Protein AF-D8EW61-F1 (afdb_monomer_lite)

Structure (mmCIF, N/CA/C/O backbone):
data_AF-D8EW61-F1
#
_entry.id   AF-D8EW61-F1
#
loop_
_atom_site.group_PDB
_atom_site.id
_atom_site.type_symbol
_atom_site.label_atom_id
_atom_site.label_alt_id
_atom_site.label_comp_id
_atom_site.label_asym_id
_atom_site.label_entity_id
_atom_site.label_seq_id
_atom_site.pdbx_PDB_ins_code
_atom_site.Cartn_x
_atom_site.Cartn_y
_atom_site.Cartn_z
_atom_site.occupancy
_atom_site.B_iso_or_equiv
_atom_site.auth_seq_id
_atom_site.auth_comp_id
_atom_site.auth_asym_id
_atom_site.auth_atom_id
_atom_site.pdbx_PDB_model_num
ATOM 1 N N . MET A 1 1 ? 6.012 20.071 -20.176 1.00 37.91 1 MET A N 1
ATOM 2 C CA . MET A 1 1 ? 4.933 19.516 -19.327 1.00 37.91 1 MET A CA 1
ATOM 3 C C . MET A 1 1 ? 5.302 18.077 -18.978 1.00 37.91 1 MET A C 1
ATOM 5 O O . MET A 1 1 ? 5.854 17.413 -19.851 1.00 37.91 1 MET A O 1
ATOM 9 N N . PRO A 1 2 ? 5.174 17.652 -17.709 1.00 43.81 2 PRO A N 1
ATOM 10 C CA . PRO A 1 2 ? 5.977 16.572 -17.137 1.00 43.81 2 PRO A CA 1
ATOM 11 C C . PRO A 1 2 ? 5.591 15.205 -17.706 1.00 43.81 2 PRO A C 1
ATOM 13 O O . PRO A 1 2 ? 4.429 14.812 -17.719 1.00 43.81 2 PRO A O 1
ATOM 16 N N . LYS A 1 3 ? 6.603 14.481 -18.177 1.00 45.12 3 LY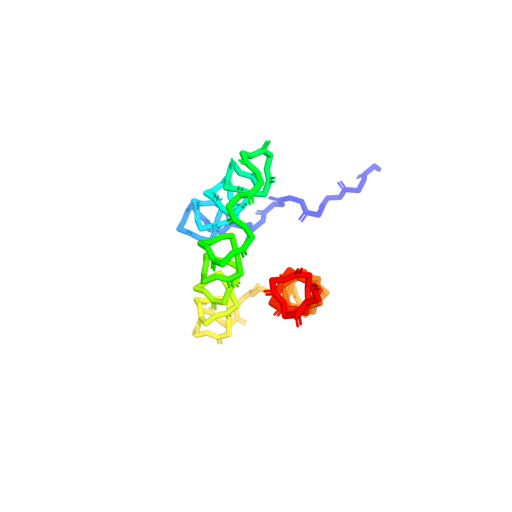S A N 1
ATOM 17 C CA . LYS A 1 3 ? 6.509 13.185 -18.854 1.00 45.12 3 LYS A CA 1
ATOM 18 C C . LYS A 1 3 ? 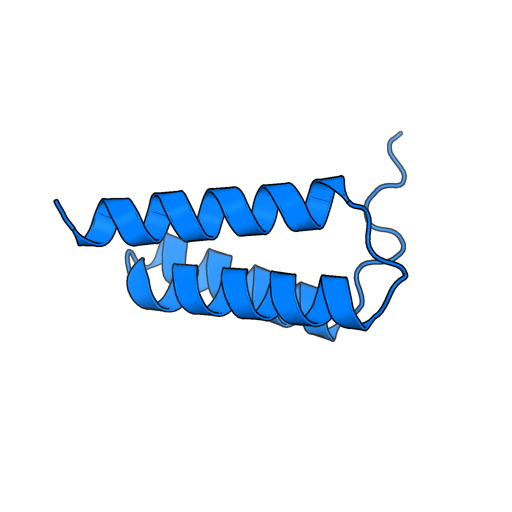6.764 12.054 -17.844 1.00 45.12 3 LYS A C 1
ATOM 20 O O . LYS A 1 3 ? 7.647 11.235 -18.050 1.00 45.12 3 LYS A O 1
ATOM 25 N N . ALA A 1 4 ? 6.047 12.068 -16.716 1.00 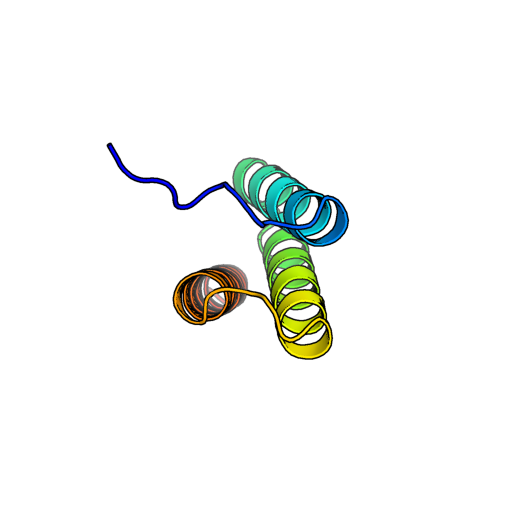50.94 4 ALA A N 1
ATOM 26 C CA . ALA A 1 4 ? 6.293 11.157 -15.587 1.00 50.94 4 ALA A CA 1
ATOM 27 C C . ALA A 1 4 ? 5.412 9.890 -15.590 1.00 50.94 4 ALA A C 1
ATOM 29 O O . ALA A 1 4 ? 5.712 8.936 -14.886 1.00 50.94 4 ALA A O 1
ATOM 30 N N . LEU A 1 5 ? 4.355 9.848 -16.409 1.00 50.12 5 LEU A N 1
ATOM 31 C CA . LEU A 1 5 ? 3.438 8.699 -16.498 1.00 50.12 5 LEU A CA 1
ATOM 32 C C . LEU A 1 5 ? 3.860 7.644 -17.538 1.00 50.12 5 LEU A C 1
ATOM 34 O O . LEU A 1 5 ? 3.184 6.636 -17.696 1.00 50.12 5 LEU A O 1
ATOM 38 N N . ALA A 1 6 ? 4.956 7.859 -18.272 1.00 50.34 6 ALA A N 1
ATOM 39 C CA . ALA A 1 6 ? 5.221 7.122 -19.509 1.00 50.34 6 ALA A CA 1
ATOM 40 C C . ALA A 1 6 ? 5.760 5.685 -19.343 1.00 50.34 6 ALA A C 1
ATOM 42 O O . ALA A 1 6 ? 5.934 5.014 -20.355 1.00 50.34 6 ALA A O 1
ATOM 43 N N . THR A 1 7 ? 5.988 5.185 -18.121 1.00 53.53 7 THR A N 1
ATOM 44 C CA . THR A 1 7 ? 6.453 3.793 -17.940 1.00 53.53 7 THR A CA 1
ATOM 45 C C . THR A 1 7 ? 5.960 3.138 -16.649 1.00 53.53 7 THR A C 1
ATOM 47 O O . THR A 1 7 ? 6.671 2.336 -16.045 1.00 53.53 7 THR A O 1
ATOM 50 N N . ILE A 1 8 ? 4.748 3.461 -16.187 1.00 61.06 8 ILE A N 1
ATOM 51 C CA . ILE A 1 8 ? 4.117 2.614 -15.169 1.00 61.06 8 ILE A CA 1
ATOM 52 C C . ILE A 1 8 ? 3.595 1.370 -15.901 1.00 61.06 8 ILE A C 1
ATOM 54 O O . ILE A 1 8 ? 2.737 1.506 -16.769 1.00 61.06 8 ILE A O 1
ATOM 58 N N . SER A 1 9 ? 4.124 0.171 -15.621 1.00 70.56 9 SER A N 1
ATOM 59 C CA . SER A 1 9 ? 3.527 -1.057 -16.178 1.00 70.56 9 SER A CA 1
ATOM 60 C C . SER A 1 9 ? 2.070 -1.158 -15.731 1.00 70.56 9 SER A C 1
ATOM 62 O O . SER A 1 9 ? 1.779 -0.828 -14.578 1.00 70.56 9 SER A O 1
ATOM 64 N N . GLU A 1 10 ? 1.205 -1.722 -16.566 1.00 73.38 10 GLU A N 1
ATOM 65 C CA . GLU A 1 10 ? -0.200 -1.985 -16.229 1.00 73.38 10 GLU A CA 1
ATOM 66 C C . GLU A 1 10 ? -0.386 -2.712 -14.884 1.00 73.38 10 GLU A C 1
ATOM 68 O O . GLU A 1 10 ? -1.317 -2.405 -14.145 1.00 73.38 10 GLU A O 1
ATOM 73 N N . GLU A 1 11 ? 0.537 -3.605 -14.509 1.00 76.06 11 GLU A N 1
ATOM 74 C CA . GLU A 1 11 ? 0.474 -4.348 -13.245 1.00 76.06 11 GLU A CA 1
ATOM 75 C C . GLU A 1 11 ? 0.687 -3.449 -12.013 1.00 76.06 11 GLU A C 1
ATOM 77 O O . GLU A 1 11 ? -0.120 -3.477 -11.081 1.00 76.06 11 GLU A O 1
ATOM 82 N N . ILE A 1 12 ? 1.727 -2.601 -12.006 1.00 82.88 12 ILE A N 1
ATOM 83 C CA . ILE A 1 12 ? 1.909 -1.583 -10.951 1.00 82.88 12 ILE A CA 1
ATOM 84 C C . ILE A 1 12 ? 0.742 -0.612 -10.908 1.00 82.88 12 ILE A C 1
ATOM 86 O O . ILE A 1 12 ? 0.275 -0.303 -9.812 1.00 82.88 12 ILE A O 1
ATOM 90 N N . ASP A 1 13 ? 0.292 -0.118 -12.064 1.00 84.19 13 ASP A N 1
ATOM 91 C CA . ASP A 1 13 ? -0.856 0.790 -12.127 1.00 84.19 13 ASP A CA 1
ATOM 92 C C . ASP A 1 13 ? -2.089 0.135 -11.496 1.00 84.19 13 ASP A C 1
ATOM 94 O O . ASP A 1 13 ? -2.766 0.749 -10.673 1.00 84.19 13 ASP A O 1
ATOM 98 N N . GLY A 1 14 ? -2.310 -1.152 -11.777 1.00 89.19 14 GLY A N 1
ATOM 99 C CA . GLY A 1 14 ? -3.344 -1.959 -11.143 1.00 89.19 14 GLY A CA 1
ATOM 100 C C . GLY A 1 14 ? -3.223 -1.959 -9.621 1.00 89.19 14 GLY A C 1
ATOM 101 O O . GLY A 1 14 ? -4.165 -1.569 -8.930 1.00 89.19 14 GLY A O 1
ATOM 102 N N . PHE A 1 15 ? -2.063 -2.338 -9.075 1.00 94.00 15 PHE A N 1
ATOM 103 C CA . PHE A 1 15 ? -1.853 -2.338 -7.621 1.00 94.00 15 PHE A CA 1
ATOM 104 C C . PHE A 1 15 ? -2.020 -0.949 -7.001 1.00 94.00 15 PHE A C 1
ATOM 106 O O . PHE A 1 15 ? -2.636 -0.828 -5.943 1.00 94.00 15 PHE A O 1
ATOM 113 N N . HIS A 1 16 ? -1.525 0.098 -7.659 1.00 91.06 16 HIS A N 1
ATOM 114 C CA . HIS A 1 16 ? -1.677 1.469 -7.191 1.00 91.06 16 HIS A CA 1
ATOM 115 C C . HIS A 1 16 ? -3.153 1.884 -7.129 1.00 91.06 16 HIS A C 1
ATOM 117 O O . HIS A 1 16 ? -3.614 2.360 -6.093 1.00 91.06 16 HIS A O 1
ATOM 123 N N . ARG A 1 17 ? -3.918 1.639 -8.194 1.00 92.38 17 ARG A N 1
ATOM 124 C CA . ARG A 1 17 ? -5.332 2.029 -8.272 1.00 92.38 17 ARG A CA 1
ATOM 125 C C . ARG A 1 17 ? -6.206 1.247 -7.303 1.00 92.38 17 ARG A C 1
ATOM 127 O O . ARG A 1 17 ? -7.128 1.820 -6.727 1.00 92.38 17 ARG A O 1
ATOM 134 N N . TYR A 1 18 ? -5.903 -0.031 -7.062 1.00 95.25 18 TYR A N 1
ATOM 135 C CA . TYR A 1 18 ? -6.543 -0.771 -5.974 1.00 95.25 18 TYR A CA 1
ATOM 136 C C . TYR A 1 18 ? -6.244 -0.121 -4.624 1.00 95.25 18 TYR A C 1
ATOM 138 O O . TYR A 1 18 ? -7.167 0.088 -3.841 1.00 95.25 18 TYR A O 1
ATOM 146 N N . ALA A 1 19 ? -4.990 0.252 -4.363 1.00 95.94 19 ALA A N 1
ATOM 147 C CA . ALA A 1 19 ? -4.624 0.905 -3.114 1.00 95.94 19 ALA A CA 1
ATOM 148 C C . ALA A 1 19 ? -5.402 2.214 -2.891 1.00 95.94 19 ALA A C 1
ATOM 150 O O . ALA A 1 19 ? -5.974 2.400 -1.818 1.00 95.94 19 ALA A O 1
ATOM 151 N N . GLU A 1 20 ? -5.508 3.067 -3.914 1.00 94.88 20 GLU A N 1
ATOM 152 C CA . GLU A 1 20 ? -6.297 4.308 -3.856 1.00 94.88 20 GLU A CA 1
ATOM 153 C C . GLU A 1 20 ? -7.793 4.044 -3.635 1.00 94.88 20 GLU A C 1
ATOM 155 O O . GLU A 1 20 ? -8.444 4.736 -2.852 1.00 94.88 20 GLU A O 1
ATOM 160 N N . LEU A 1 21 ? -8.345 3.010 -4.275 1.00 96.81 21 LEU A N 1
ATOM 161 C CA . LEU A 1 21 ? -9.742 2.617 -4.102 1.00 96.81 21 LEU A CA 1
ATOM 162 C C . LEU A 1 21 ? -10.039 2.133 -2.673 1.00 96.81 21 LEU A C 1
ATOM 164 O O . LEU A 1 21 ? -11.113 2.417 -2.135 1.00 96.81 21 LEU A O 1
ATOM 168 N N . TYR A 1 22 ? -9.124 1.384 -2.059 1.00 96.12 22 TYR A N 1
ATOM 169 C CA . TYR A 1 22 ? -9.269 0.942 -0.671 1.00 96.12 22 TYR A CA 1
ATOM 170 C C . TYR A 1 22 ? -9.051 2.094 0.319 1.00 96.12 22 TYR A C 1
ATOM 172 O O . TYR A 1 22 ? -9.796 2.185 1.295 1.00 96.12 22 TYR A O 1
ATOM 180 N N . GLU A 1 23 ? -8.116 3.008 0.036 1.00 94.56 23 GLU A N 1
ATOM 181 C CA . GLU A 1 23 ? -7.906 4.242 0.809 1.00 94.56 23 GLU A CA 1
ATOM 182 C C . GLU A 1 23 ? -9.188 5.090 0.824 1.00 94.56 23 GLU A C 1
ATOM 184 O O . GLU A 1 23 ? -9.669 5.468 1.890 1.00 94.56 23 GLU A O 1
ATOM 189 N N . ALA A 1 24 ? -9.816 5.296 -0.338 1.00 95.56 24 ALA A N 1
ATOM 190 C CA . ALA A 1 24 ? -11.071 6.043 -0.459 1.00 95.56 24 ALA A CA 1
ATOM 191 C C . ALA A 1 24 ? -12.255 5.388 0.281 1.00 95.56 24 ALA A C 1
ATOM 193 O O . ALA A 1 24 ? -13.189 6.074 0.690 1.00 95.56 24 ALA A O 1
ATOM 194 N N . GLN A 1 25 ? -12.219 4.067 0.473 1.00 95.75 25 GLN A N 1
ATOM 195 C CA . GLN A 1 25 ? -13.210 3.323 1.259 1.00 95.75 25 GLN A CA 1
ATOM 196 C C . GLN A 1 25 ? -12.901 3.300 2.766 1.00 95.75 25 GLN A C 1
ATOM 198 O O . GLN A 1 25 ? -13.641 2.668 3.519 1.00 95.75 25 GLN A O 1
ATOM 203 N N . GLY A 1 26 ? -11.804 3.921 3.212 1.00 94.69 26 GLY A N 1
ATOM 204 C CA . GLY A 1 26 ? -11.335 3.861 4.600 1.00 94.69 26 GLY A CA 1
ATOM 205 C C . GLY A 1 26 ? -10.772 2.497 5.011 1.00 94.69 26 GLY A C 1
ATOM 206 O O . GLY A 1 26 ? -10.544 2.254 6.191 1.00 94.69 26 GLY A O 1
ATOM 207 N N . LYS A 1 27 ? -10.535 1.591 4.056 1.00 96.50 27 LYS A N 1
ATOM 208 C CA . LYS A 1 27 ? -9.955 0.262 4.289 1.00 96.50 27 LYS A CA 1
ATOM 209 C C . LYS A 1 27 ? -8.431 0.366 4.270 1.00 96.50 27 LYS A C 1
ATOM 211 O O . LYS A 1 27 ? -7.773 -0.119 3.346 1.00 96.50 27 LYS A O 1
ATOM 216 N N . ASN A 1 28 ? -7.856 1.044 5.265 1.00 94.69 28 ASN A N 1
ATOM 217 C CA . ASN A 1 28 ? -6.439 1.418 5.211 1.00 94.69 28 ASN A CA 1
ATOM 218 C C . ASN A 1 28 ? -5.506 0.199 5.264 1.00 94.69 28 ASN A C 1
ATOM 220 O O . ASN A 1 28 ? -4.432 0.232 4.663 1.00 94.69 28 ASN A O 1
ATOM 224 N N . ARG A 1 29 ? -5.909 -0.897 5.925 1.00 95.50 29 ARG A N 1
ATOM 225 C CA . ARG A 1 29 ? -5.138 -2.149 5.928 1.00 95.50 29 ARG A CA 1
ATOM 226 C C . ARG A 1 29 ? -4.995 -2.745 4.528 1.00 95.50 29 ARG A C 1
ATOM 228 O O . ARG A 1 29 ? -3.878 -3.068 4.125 1.00 95.50 29 ARG A O 1
ATOM 235 N N . ASP A 1 30 ? -6.099 -2.871 3.793 1.00 95.75 30 ASP A N 1
ATOM 236 C CA . ASP A 1 30 ? -6.085 -3.360 2.412 1.00 95.75 30 ASP A CA 1
ATOM 237 C C . ASP A 1 30 ? -5.287 -2.406 1.516 1.00 95.75 30 ASP A C 1
ATOM 239 O O . ASP A 1 30 ? -4.403 -2.836 0.776 1.00 95.75 30 ASP A O 1
ATOM 243 N N . ALA A 1 31 ? -5.514 -1.096 1.646 1.00 97.31 31 ALA A N 1
ATOM 244 C CA . ALA A 1 31 ? -4.782 -0.082 0.892 1.00 97.31 31 ALA A CA 1
ATOM 245 C C . ALA A 1 31 ? -3.260 -0.175 1.105 1.00 97.31 31 ALA A C 1
ATOM 247 O O . ALA A 1 31 ? -2.488 -0.176 0.143 1.00 97.31 31 ALA A O 1
ATOM 248 N N . ALA A 1 32 ? -2.815 -0.332 2.356 1.00 96.88 32 ALA A N 1
ATOM 249 C CA . ALA A 1 32 ? -1.405 -0.517 2.682 1.00 96.88 32 ALA A CA 1
ATOM 250 C C . ALA A 1 32 ? -0.820 -1.792 2.052 1.00 96.88 32 ALA A C 1
ATOM 252 O O . ALA A 1 32 ? 0.333 -1.793 1.617 1.00 96.88 32 ALA A O 1
ATOM 253 N N . GLU A 1 33 ? -1.596 -2.875 1.973 1.00 96.81 33 GLU A N 1
ATOM 254 C CA . GLU A 1 33 ? -1.168 -4.115 1.324 1.00 96.81 33 GLU A CA 1
ATOM 255 C C . GLU A 1 33 ? -0.957 -3.926 -0.186 1.00 96.81 33 GLU A C 1
ATOM 257 O O . GLU A 1 33 ? 0.066 -4.353 -0.726 1.00 96.81 33 GLU A O 1
ATOM 262 N N . TYR A 1 34 ? -1.872 -3.236 -0.869 1.00 97.25 34 TYR A N 1
ATOM 263 C CA . TYR A 1 34 ? -1.747 -2.973 -2.304 1.00 97.25 34 TYR A CA 1
ATOM 264 C C . TYR A 1 34 ? -0.599 -2.013 -2.635 1.00 97.25 34 TYR A C 1
ATOM 266 O O . TYR A 1 34 ? 0.150 -2.275 -3.579 1.00 97.25 34 TYR A O 1
ATOM 274 N N . TYR A 1 35 ? -0.358 -0.984 -1.816 1.00 96.06 35 TYR A N 1
ATOM 275 C CA . TYR A 1 35 ? 0.838 -0.147 -1.967 1.00 96.06 35 TYR A CA 1
ATOM 276 C C . TYR A 1 35 ? 2.138 -0.953 -1.802 1.00 96.06 35 TYR A C 1
ATOM 278 O O . TYR A 1 35 ? 3.089 -0.741 -2.554 1.00 96.06 35 TYR A O 1
ATOM 286 N N . ARG A 1 36 ? 2.192 -1.937 -0.891 1.00 95.62 36 ARG A N 1
ATOM 287 C CA . ARG A 1 36 ? 3.357 -2.839 -0.763 1.00 95.62 36 ARG A CA 1
ATOM 288 C C . ARG A 1 36 ? 3.533 -3.752 -1.976 1.00 95.62 36 ARG A C 1
ATOM 290 O O . ARG A 1 36 ? 4.667 -3.971 -2.396 1.00 95.62 36 ARG A O 1
ATOM 297 N N . LYS A 1 37 ? 2.441 -4.260 -2.561 1.00 94.62 37 LYS A N 1
ATOM 298 C CA . LYS A 1 37 ? 2.489 -5.042 -3.812 1.00 94.62 37 LYS A CA 1
ATOM 299 C C . LYS A 1 37 ? 3.040 -4.201 -4.968 1.00 94.62 37 LYS A C 1
ATOM 301 O O . LYS A 1 37 ? 3.917 -4.675 -5.687 1.00 94.62 37 LYS A O 1
ATOM 306 N N . ALA A 1 38 ? 2.610 -2.941 -5.082 1.00 92.62 38 ALA A N 1
ATOM 307 C CA . ALA A 1 38 ? 3.142 -1.995 -6.063 1.00 92.62 38 ALA A CA 1
ATOM 308 C C . ALA A 1 38 ? 4.657 -1.774 -5.887 1.00 92.62 38 ALA A C 1
ATOM 310 O O . ALA A 1 38 ? 5.404 -1.827 -6.860 1.00 92.62 38 ALA A O 1
ATOM 311 N N . VAL A 1 39 ? 5.130 -1.604 -4.646 1.00 93.06 39 VAL A N 1
ATOM 312 C CA . VAL A 1 39 ? 6.566 -1.494 -4.319 1.00 93.06 39 VAL A CA 1
ATOM 313 C C . VAL A 1 39 ? 7.334 -2.749 -4.733 1.00 93.06 39 VAL A C 1
ATOM 315 O O . VAL A 1 39 ? 8.320 -2.645 -5.457 1.00 93.06 39 VAL A O 1
ATOM 318 N N . ALA A 1 40 ? 6.871 -3.933 -4.325 1.00 92.19 40 ALA A N 1
ATOM 319 C CA . ALA A 1 40 ? 7.557 -5.192 -4.611 1.00 92.19 40 ALA A CA 1
ATOM 320 C C . ALA A 1 40 ? 7.680 -5.458 -6.119 1.00 92.19 40 ALA A C 1
ATOM 322 O O . ALA A 1 40 ? 8.726 -5.906 -6.594 1.00 92.19 40 ALA A O 1
ATOM 323 N N . PHE A 1 41 ? 6.631 -5.144 -6.885 1.00 88.38 41 PHE A N 1
ATOM 324 C CA . PHE A 1 41 ? 6.676 -5.243 -8.339 1.00 88.38 41 PHE A CA 1
ATOM 325 C C . PHE A 1 41 ? 7.659 -4.225 -8.936 1.00 88.38 41 PHE A C 1
ATOM 327 O O . PHE A 1 41 ? 8.486 -4.593 -9.770 1.00 88.38 41 PHE A O 1
ATOM 334 N N . ALA A 1 42 ? 7.621 -2.969 -8.475 1.00 86.50 42 ALA A N 1
ATOM 335 C CA . ALA A 1 42 ? 8.500 -1.904 -8.961 1.00 86.50 42 ALA A CA 1
ATOM 336 C C . ALA A 1 42 ? 9.980 -2.226 -8.770 1.00 86.50 42 ALA A C 1
ATOM 338 O O . ALA A 1 42 ? 10.788 -2.010 -9.673 1.00 86.50 42 ALA A O 1
ATOM 339 N N . GLU A 1 43 ? 10.328 -2.771 -7.607 1.00 87.12 43 GLU A N 1
ATOM 340 C CA . GLU A 1 43 ? 11.696 -3.167 -7.290 1.00 87.12 43 GLU A CA 1
ATOM 341 C C . GLU A 1 43 ? 12.169 -4.343 -8.145 1.00 87.12 43 GLU A C 1
ATOM 343 O O . GLU A 1 43 ? 13.310 -4.349 -8.603 1.00 87.12 43 GLU A O 1
ATOM 348 N N . LYS A 1 44 ? 11.290 -5.317 -8.412 1.00 85.44 44 LYS A N 1
ATOM 349 C CA . LYS A 1 44 ? 11.626 -6.496 -9.218 1.00 85.44 44 LYS A CA 1
ATOM 350 C C . LYS A 1 44 ? 11.785 -6.173 -10.703 1.00 85.44 44 LYS A C 1
ATOM 352 O O . LYS A 1 44 ? 12.634 -6.758 -11.369 1.00 85.44 44 LYS A O 1
ATOM 357 N N . ALA A 1 45 ? 10.966 -5.270 -11.229 1.00 80.94 45 ALA A N 1
ATOM 358 C CA . ALA A 1 45 ? 10.936 -4.959 -12.652 1.00 80.94 45 ALA A CA 1
ATOM 359 C C . ALA A 1 45 ? 12.070 -4.017 -13.110 1.00 80.94 45 ALA A C 1
ATOM 361 O O . ALA A 1 45 ? 12.238 -3.813 -14.309 1.00 80.94 45 ALA A O 1
ATOM 362 N N . GLY A 1 46 ? 12.862 -3.450 -12.189 1.00 64.81 46 GLY A N 1
ATOM 363 C CA . GLY A 1 46 ? 14.139 -2.767 -12.467 1.00 64.81 46 GLY A CA 1
ATOM 364 C C . GLY A 1 46 ? 14.073 -1.447 -13.256 1.00 64.81 46 GLY A C 1
ATOM 365 O O . GLY A 1 46 ? 15.059 -0.715 -13.280 1.00 64.81 46 GLY A O 1
ATOM 366 N N . GLY A 1 47 ? 12.935 -1.119 -13.876 1.00 64.31 47 GLY A N 1
ATOM 367 C CA . GLY A 1 47 ? 12.730 0.075 -14.708 1.00 64.31 47 GLY A CA 1
ATOM 368 C C . GLY A 1 47 ? 11.895 1.187 -14.068 1.00 64.31 47 GLY A C 1
ATOM 369 O O . GLY A 1 47 ? 11.615 2.190 -14.722 1.00 64.31 47 GLY A O 1
ATOM 370 N N . PHE A 1 48 ? 11.472 1.031 -12.814 1.00 73.06 48 PHE A N 1
ATOM 371 C CA . PHE A 1 48 ? 10.601 2.003 -12.156 1.00 73.06 48 PHE A CA 1
ATOM 372 C C . PHE A 1 48 ? 11.380 3.154 -11.527 1.00 73.06 48 PHE A C 1
ATOM 374 O O . PHE A 1 48 ? 12.464 2.978 -10.967 1.00 73.06 48 PHE A O 1
ATOM 381 N N . GLY A 1 49 ? 10.797 4.353 -11.589 1.00 77.25 49 GLY A N 1
ATOM 382 C CA . GLY A 1 49 ? 11.362 5.534 -10.948 1.00 77.25 49 GLY A CA 1
ATOM 383 C C . GLY A 1 49 ? 11.473 5.333 -9.436 1.00 77.25 49 GLY A C 1
ATOM 384 O O . GLY A 1 49 ? 10.487 5.008 -8.772 1.00 77.25 49 GLY A O 1
ATOM 385 N N . LYS A 1 50 ? 12.669 5.569 -8.878 1.00 78.81 50 LYS A N 1
ATOM 386 C CA . LYS A 1 50 ? 12.920 5.494 -7.425 1.00 78.81 50 LYS A CA 1
ATOM 387 C C . LYS A 1 50 ? 11.947 6.366 -6.625 1.00 78.81 50 LYS A C 1
ATOM 389 O O . LYS A 1 50 ? 11.565 5.991 -5.523 1.00 78.81 50 LYS A O 1
ATOM 394 N N . GLU A 1 51 ? 11.525 7.495 -7.189 1.00 84.25 51 GLU A N 1
ATOM 395 C CA . GLU A 1 51 ? 10.541 8.397 -6.584 1.00 84.25 51 GLU A CA 1
ATOM 396 C C . GLU A 1 51 ? 9.173 7.724 -6.401 1.00 84.25 51 GLU A C 1
ATOM 398 O O . GLU A 1 51 ? 8.617 7.772 -5.308 1.00 84.25 51 GLU A O 1
ATOM 403 N N . SER A 1 52 ? 8.667 7.008 -7.412 1.00 82.44 52 SER A N 1
ATOM 404 C CA . SER A 1 52 ? 7.386 6.292 -7.323 1.00 82.44 52 SER A CA 1
ATOM 405 C C . SER A 1 52 ? 7.420 5.197 -6.257 1.00 82.44 52 SER A C 1
ATOM 407 O O . SER A 1 52 ? 6.490 5.074 -5.462 1.00 82.44 52 SER A O 1
ATOM 409 N N . VAL A 1 53 ? 8.524 4.443 -6.186 1.00 88.00 53 VAL A N 1
ATOM 410 C CA . VAL A 1 53 ? 8.726 3.413 -5.154 1.00 88.00 53 VAL A CA 1
ATOM 411 C C . VAL A 1 53 ? 8.672 4.024 -3.755 1.00 88.00 53 VAL A C 1
ATOM 413 O O . VAL A 1 53 ? 8.002 3.491 -2.871 1.00 88.00 53 VAL A O 1
ATOM 416 N N . GLN A 1 54 ? 9.341 5.160 -3.555 1.00 91.56 54 GLN A N 1
ATOM 417 C CA . GLN A 1 54 ? 9.344 5.859 -2.271 1.00 91.56 54 GLN A CA 1
ATOM 418 C C . GLN A 1 54 ? 7.953 6.389 -1.903 1.00 91.56 54 GLN A C 1
ATOM 420 O O . GLN A 1 54 ? 7.523 6.215 -0.764 1.00 91.56 54 GLN A O 1
ATOM 425 N N . SER A 1 55 ? 7.212 6.967 -2.855 1.00 91.00 55 SER A N 1
ATOM 426 C CA . SER A 1 55 ? 5.839 7.427 -2.608 1.00 91.00 55 SER A CA 1
ATOM 427 C C . SER A 1 55 ? 4.912 6.286 -2.185 1.00 91.00 55 SER A C 1
ATOM 429 O O . SER A 1 55 ? 4.166 6.433 -1.215 1.00 91.00 55 SER A O 1
ATOM 431 N N . PHE A 1 56 ? 4.978 5.132 -2.857 1.00 92.19 56 PHE A N 1
ATOM 432 C CA . PHE A 1 56 ? 4.171 3.967 -2.486 1.00 92.19 56 PHE A CA 1
ATOM 433 C C . PHE A 1 56 ? 4.542 3.424 -1.101 1.00 92.19 56 PHE A C 1
ATOM 435 O O . PHE A 1 56 ? 3.651 3.092 -0.319 1.00 92.19 56 PHE A O 1
ATOM 442 N N . ARG A 1 57 ? 5.837 3.397 -0.752 1.00 95.00 57 ARG A N 1
ATOM 443 C CA . ARG A 1 57 ? 6.287 3.018 0.599 1.00 95.00 57 ARG A CA 1
ATOM 444 C C . ARG A 1 57 ? 5.734 3.951 1.669 1.00 95.00 57 ARG A C 1
ATOM 446 O O . ARG A 1 57 ? 5.106 3.472 2.609 1.00 95.00 57 ARG A O 1
ATOM 453 N N . GLN A 1 58 ? 5.887 5.264 1.486 1.00 96.31 58 GLN A N 1
ATOM 454 C CA . GLN A 1 58 ? 5.379 6.249 2.444 1.00 96.31 58 GLN A CA 1
ATOM 455 C C . GLN A 1 58 ? 3.870 6.124 2.650 1.00 96.31 58 GLN A C 1
ATOM 457 O O . GLN A 1 58 ? 3.395 6.167 3.786 1.00 96.31 58 GLN A O 1
ATOM 462 N N . LYS A 1 59 ? 3.104 5.934 1.569 1.00 94.56 59 LYS A N 1
ATOM 463 C CA . LYS A 1 59 ? 1.660 5.714 1.678 1.00 94.56 59 LYS A CA 1
ATOM 464 C C . LYS A 1 59 ? 1.324 4.429 2.432 1.00 94.56 59 LYS A C 1
ATOM 466 O O . LYS A 1 59 ? 0.486 4.470 3.331 1.00 94.56 59 LYS A O 1
ATOM 471 N N . ALA A 1 60 ? 1.999 3.318 2.131 1.00 95.94 60 ALA A N 1
ATOM 472 C CA . ALA A 1 60 ? 1.795 2.061 2.847 1.00 95.94 60 ALA A CA 1
ATOM 473 C C . ALA A 1 60 ? 2.070 2.191 4.352 1.00 95.94 60 ALA A C 1
ATOM 475 O O . ALA A 1 60 ? 1.323 1.647 5.165 1.00 95.94 60 ALA A O 1
ATOM 476 N N . GLU A 1 61 ? 3.131 2.903 4.734 1.00 95.88 61 GLU A N 1
ATOM 477 C CA . GLU A 1 61 ? 3.468 3.144 6.138 1.00 95.88 61 GLU A CA 1
ATOM 478 C C . GLU A 1 61 ? 2.435 4.034 6.824 1.00 95.88 61 GLU A C 1
ATOM 480 O O . GLU A 1 61 ? 1.929 3.669 7.884 1.00 95.88 61 GLU A O 1
ATOM 485 N N . LYS A 1 62 ? 2.058 5.155 6.200 1.00 95.81 62 LYS A N 1
ATOM 486 C CA . LYS A 1 62 ? 1.053 6.074 6.747 1.00 95.81 62 LYS A CA 1
ATOM 487 C C . LYS A 1 62 ? -0.277 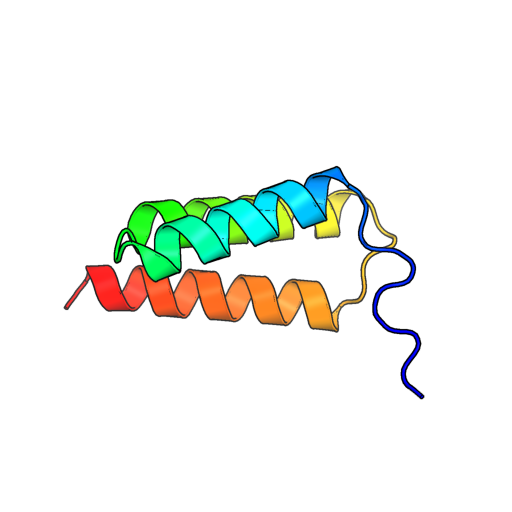5.367 7.007 1.00 95.81 62 LYS A C 1
ATOM 489 O O . LYS A 1 62 ? -0.851 5.520 8.081 1.00 95.81 62 LYS A O 1
ATOM 494 N N . LEU A 1 63 ? -0.750 4.580 6.045 1.00 94.44 63 LEU A N 1
ATOM 495 C CA . LEU A 1 63 ? -2.014 3.851 6.156 1.00 94.44 63 LEU A CA 1
ATOM 496 C C . LEU A 1 63 ? -1.934 2.733 7.202 1.00 94.44 63 LEU A C 1
ATOM 498 O O . LEU A 1 63 ? -2.860 2.558 7.986 1.00 94.44 63 LEU A O 1
ATOM 502 N N . ALA A 1 64 ? -0.800 2.035 7.295 1.00 92.44 64 ALA A N 1
ATOM 503 C CA . ALA A 1 64 ? -0.584 1.030 8.334 1.00 92.44 64 ALA A CA 1
ATOM 504 C C . ALA A 1 64 ? -0.474 1.625 9.749 1.00 92.44 64 ALA A C 1
ATOM 506 O O . ALA A 1 64 ? -0.736 0.919 10.722 1.00 92.44 64 ALA A O 1
ATO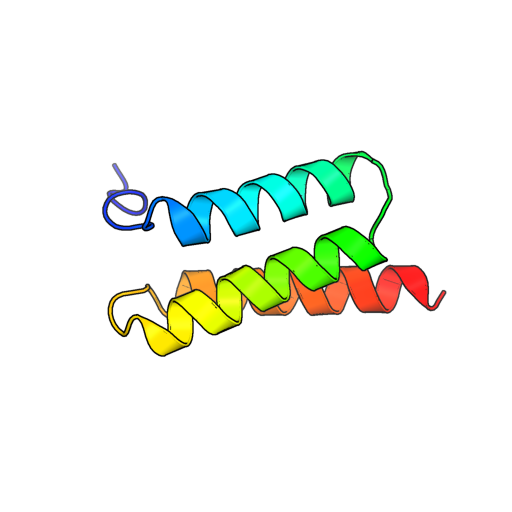M 507 N N . LEU A 1 65 ? -0.054 2.887 9.878 1.00 92.19 65 LEU A N 1
ATOM 508 C CA . LEU A 1 65 ? -0.063 3.622 11.144 1.00 92.19 65 LEU A CA 1
ATOM 509 C C . LEU A 1 65 ? -1.468 4.115 11.499 1.00 92.19 65 LEU A C 1
ATOM 511 O O . LEU A 1 65 ? -1.842 4.039 12.664 1.00 92.19 65 LEU A O 1
ATOM 515 N N . ALA A 1 66 ? -2.246 4.563 10.509 1.00 87.75 66 ALA A N 1
ATOM 516 C CA . ALA A 1 66 ? -3.627 5.002 10.706 1.00 87.75 66 ALA A CA 1
ATOM 517 C C . ALA A 1 66 ? -4.546 3.882 11.228 1.00 87.75 66 ALA A C 1
ATOM 519 O O . ALA A 1 66 ? -5.466 4.171 11.975 1.00 87.75 66 ALA A O 1
ATOM 520 N N . GLU A 1 67 ? -4.270 2.614 10.903 1.00 81.00 67 GLU A N 1
ATOM 521 C CA . GLU A 1 67 ? -5.001 1.458 11.462 1.00 81.00 67 GLU A CA 1
ATOM 522 C C . GLU A 1 67 ? -4.654 1.139 12.924 1.00 81.00 67 GLU A C 1
ATOM 524 O O . GLU A 1 67 ? -5.338 0.338 13.556 1.00 81.00 67 GLU A O 1
ATOM 529 N N . LYS A 1 68 ? -3.534 1.658 13.442 1.00 72.44 68 LYS A N 1
ATOM 530 C CA . LYS A 1 68 ? -3.023 1.315 14.781 1.00 72.44 68 LYS A CA 1
ATOM 531 C C . LYS A 1 68 ? -3.430 2.316 15.866 1.00 72.44 68 LYS A C 1
ATOM 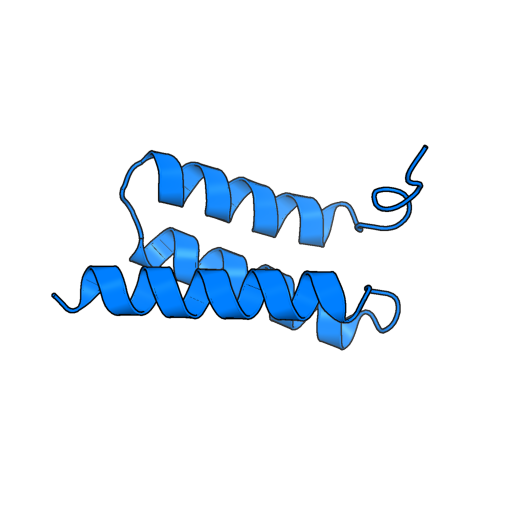533 O O . LYS A 1 68 ? -3.086 2.079 17.024 1.00 72.44 68 LYS A O 1
ATOM 538 N N . GLY A 1 69 ? -4.075 3.422 15.495 1.00 59.97 69 GLY A N 1
ATOM 539 C CA . GLY A 1 69 ? -4.601 4.444 16.408 1.00 59.97 69 GLY A CA 1
ATOM 540 C C . GLY A 1 69 ? -6.108 4.335 16.541 1.00 59.97 69 GLY A C 1
ATOM 541 O O . GLY A 1 69 ? -6.596 4.642 17.647 1.00 59.97 69 GLY A O 1
#

Secondary structure (DSSP, 8-state):
----STT--HHHHHHHHHHHHHHHTT-HHHHHHHHHHHHHHHHHHS-S-HHHHHHHHHHHHHHHHHTT-

Sequence (69 aa):
MPKALATISEEIDGFHRYAELYEAQGKNRDAAEYYRKAVAFAEKAGGFGKESVQSFRQKAEKLALAEKG

Foldseek 3Di:
DDPQPPDDPPQLVVLQVQLVVCVVVLVLQSSLVSLVVSLVVQVVVPPHDPVSNVVSNVSSVVSVVVVVD

Radius of gyration: 12.04 Å; chains: 1; bounding box: 27×26×36 Å

pLDDT: mean 84.21, std 15.55, range [37.91, 97.31]